Protein AF-A0A914K866-F1 (afdb_monomer)

Solvent-accessible surface area (backbone atoms only — not comparable to full-atom values): 6908 Å² total; per-residue (Å²): 109,71,69,61,50,56,55,67,72,45,69,93,39,32,62,50,53,21,55,52,48,45,41,70,53,34,77,88,46,95,56,59,41,43,62,67,47,48,38,53,44,54,52,50,51,50,50,64,75,70,47,71,96,66,78,83,84,70,96,61,89,79,70,72,94,65,52,72,65,56,52,51,50,51,51,52,52,43,50,56,53,49,57,69,41,23,75,83,69,76,70,43,40,38,49,67,35,38,22,52,50,42,44,55,51,51,51,52,54,52,52,52,56,56,63,75,74,107

Secondary structure (DSSP, 8-state):
-HHHHHHHHS---HHHHHHHHHHHH-TT-SSEEEHHHHHHHHHHHHHHHHS-S----S---------HHHHHHHHHHHHHHHHHH-TT-SSEEEHHHHHHHHHHHHHHHHHHHHHT--

Radius of gyration: 17.26 Å; Cα contacts (8 Å, |Δi|>4): 83; chains: 1; bounding box: 52×39×37 Å

Mean predicted aligned error: 11.62 Å

Foldseek 3Di:
DVVVVVVVVQPLALLSVLQVVCCQLPVPDRWKDALVSQLVSLVVVCCVVVPDPDDDDDPDPPPPPQDPVNSVVSSVVSVVVQCQLPVVVPRIRTSVSSSVVSVVVVVVVVVVVVVVVD

Nearest PDB structures (foldseek):
  1wj5-assembly1_A  TM=3.348E-01  e=2.581E+00  Mus musculus

Structure (mmCIF, N/CA/C/O backbone):
data_AF-A0A914K866-F1
#
_entry.id   AF-A0A914K866-F1
#
loop_
_atom_site.group_PDB
_atom_site.id
_atom_site.type_symbol
_atom_site.label_atom_id
_atom_site.label_alt_id
_atom_site.label_comp_id
_atom_site.label_asym_id
_atom_site.label_entity_id
_atom_site.label_seq_id
_atom_site.pdbx_PDB_ins_code
_atom_site.Cartn_x
_atom_site.Cartn_y
_atom_site.Cartn_z
_atom_site.occupancy
_atom_site.B_iso_or_equiv
_atom_site.auth_seq_id
_atom_site.auth_comp_id
_atom_site.auth_asym_id
_atom_site.auth_atom_id
_atom_site.pdbx_PDB_model_num
ATOM 1 N N . ASP A 1 1 ? 5.935 -21.847 12.625 1.00 51.59 1 ASP A N 1
ATOM 2 C CA . ASP A 1 1 ? 6.460 -20.872 11.660 1.00 51.59 1 ASP A CA 1
ATOM 3 C C . ASP A 1 1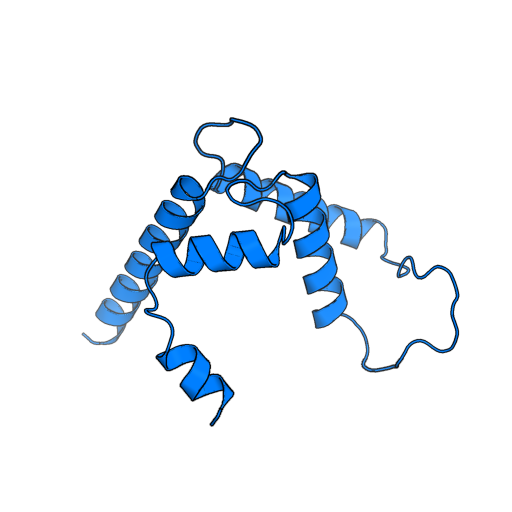 ? 6.394 -19.481 12.295 1.00 51.59 1 ASP A C 1
ATOM 5 O O . ASP A 1 1 ? 5.357 -19.105 12.836 1.00 51.59 1 ASP A O 1
ATOM 9 N N . PHE A 1 2 ? 7.526 -18.777 12.371 1.00 43.59 2 PHE A N 1
ATOM 10 C CA . PHE A 1 2 ? 7.645 -17.478 13.050 1.00 43.59 2 PHE A CA 1
ATOM 11 C C . PHE A 1 2 ? 6.854 -16.386 12.322 1.00 43.59 2 PHE A C 1
ATOM 13 O O . PHE A 1 2 ? 6.210 -15.564 12.970 1.00 43.59 2 PHE A O 1
ATOM 20 N N . MET A 1 3 ? 6.838 -16.427 10.988 1.00 47.59 3 MET A N 1
ATOM 21 C CA . MET A 1 3 ? 6.090 -15.469 10.169 1.00 47.59 3 MET A CA 1
ATOM 22 C C . ME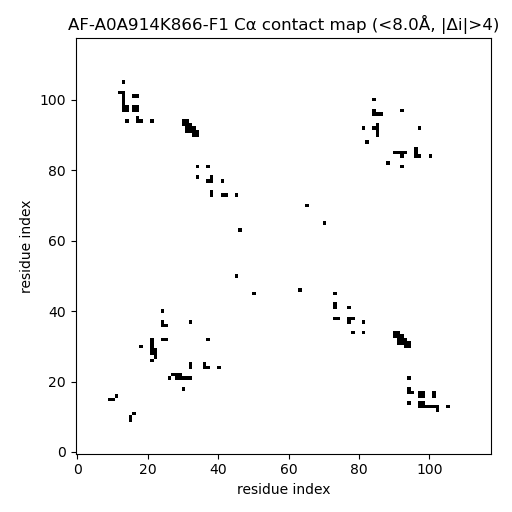T A 1 3 ? 4.584 -15.688 10.315 1.00 47.59 3 MET A C 1
ATOM 24 O O . MET A 1 3 ? 3.826 -14.733 10.455 1.00 47.59 3 MET A O 1
ATOM 28 N N . GLU A 1 4 ? 4.161 -16.948 10.389 1.00 52.19 4 GLU A N 1
ATOM 29 C CA . GLU A 1 4 ? 2.771 -17.332 10.648 1.00 52.19 4 GLU A CA 1
ATOM 30 C C . GLU A 1 4 ? 2.329 -16.929 12.066 1.00 52.19 4 GLU A C 1
ATOM 32 O O . GLU A 1 4 ? 1.218 -16.453 12.273 1.00 52.19 4 GLU A O 1
ATOM 37 N N . SER A 1 5 ? 3.239 -17.012 13.042 1.00 48.22 5 SER A N 1
ATOM 38 C CA . SER A 1 5 ? 3.000 -16.578 14.425 1.00 48.22 5 SER A CA 1
ATOM 39 C C . SER A 1 5 ? 2.921 -15.051 14.552 1.00 48.22 5 SER A C 1
ATOM 41 O O . SER A 1 5 ? 2.074 -14.545 15.282 1.00 48.22 5 SER A O 1
ATOM 43 N N . LEU A 1 6 ? 3.741 -14.300 13.808 1.00 52.06 6 LEU A N 1
ATOM 44 C CA . LEU A 1 6 ? 3.629 -12.840 13.703 1.00 52.06 6 LEU A CA 1
ATOM 45 C C . LEU A 1 6 ? 2.320 -12.416 13.024 1.00 52.06 6 LEU A C 1
ATOM 47 O O . LEU A 1 6 ? 1.668 -11.482 13.491 1.00 52.06 6 LEU A O 1
ATOM 51 N N . ALA A 1 7 ? 1.901 -13.135 11.980 1.00 53.81 7 ALA A N 1
ATOM 52 C CA . ALA A 1 7 ? 0.618 -12.914 11.318 1.00 53.81 7 ALA A CA 1
ATOM 53 C C . ALA A 1 7 ? -0.580 -13.210 12.243 1.00 53.81 7 ALA A C 1
ATOM 55 O O . ALA A 1 7 ? -1.591 -12.518 12.165 1.00 53.81 7 ALA A O 1
ATOM 56 N N . MET A 1 8 ? -0.457 -14.188 13.151 1.00 54.62 8 MET A N 1
ATOM 57 C CA . MET A 1 8 ? -1.479 -14.525 14.156 1.00 54.62 8 MET A CA 1
ATOM 58 C C . MET A 1 8 ? -1.539 -13.538 15.334 1.00 54.62 8 MET A C 1
ATOM 60 O O . MET A 1 8 ? -2.589 -13.395 15.957 1.00 54.62 8 MET A O 1
ATOM 64 N N . ILE A 1 9 ? -0.435 -12.854 15.661 1.00 53.09 9 ILE A N 1
ATOM 65 C CA . ILE A 1 9 ? -0.393 -11.833 16.728 1.00 53.09 9 ILE A CA 1
ATOM 66 C C . ILE A 1 9 ? -1.167 -10.572 16.317 1.00 53.09 9 ILE A C 1
ATOM 68 O O . ILE A 1 9 ? -1.696 -9.849 17.166 1.00 53.09 9 ILE A O 1
ATOM 72 N N . GLN A 1 10 ? -1.259 -10.298 15.017 1.00 57.03 10 GLN A N 1
ATOM 73 C CA . GLN A 1 10 ? -1.976 -9.144 14.507 1.00 57.03 10 GLN A CA 1
ATOM 74 C C . GLN A 1 10 ? -3.443 -9.503 14.246 1.00 57.03 10 GLN A C 1
ATOM 76 O O . GLN A 1 10 ? -3.762 -10.247 13.324 1.00 57.03 10 GLN A O 1
ATOM 81 N N . ASN A 1 11 ? -4.364 -8.913 15.016 1.00 62.75 11 ASN A N 1
ATOM 82 C CA . ASN A 1 11 ? -5.788 -8.957 14.677 1.00 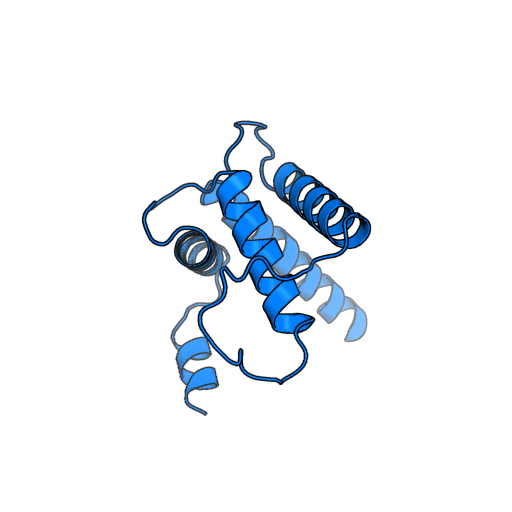62.75 11 ASN A CA 1
ATOM 83 C C . ASN A 1 11 ? -5.972 -8.401 13.259 1.00 62.75 11 ASN A C 1
ATOM 85 O O . ASN A 1 11 ? -5.796 -7.196 13.044 1.00 62.75 11 ASN A O 1
ATOM 89 N N . ASN A 1 12 ? -6.317 -9.283 12.317 1.00 71.00 12 ASN A N 1
ATOM 90 C CA . ASN A 1 12 ? -6.412 -9.025 10.878 1.00 71.00 12 ASN A CA 1
ATOM 91 C C . ASN A 1 12 ? -7.696 -8.237 10.553 1.00 71.00 12 ASN A C 1
ATOM 93 O O . ASN A 1 12 ? -8.612 -8.690 9.870 1.00 71.00 12 ASN A O 1
ATOM 97 N N . THR A 1 13 ? -7.796 -7.070 11.179 1.00 81.31 13 THR A N 1
ATOM 98 C CA . THR A 1 13 ? -8.910 -6.135 11.078 1.00 81.31 13 THR A CA 1
ATOM 99 C C . THR A 1 13 ? -8.563 -5.054 10.061 1.00 81.31 13 THR A C 1
ATOM 101 O O . THR A 1 13 ? -7.388 -4.684 9.953 1.00 81.31 13 THR A O 1
ATOM 104 N N . PRO A 1 14 ? -9.561 -4.465 9.380 1.00 81.50 14 PRO A N 1
ATOM 105 C CA . PRO A 1 14 ? -9.332 -3.362 8.448 1.00 81.50 14 PRO A CA 1
ATOM 106 C C . PRO A 1 14 ? -8.515 -2.215 9.059 1.00 81.50 14 PRO A C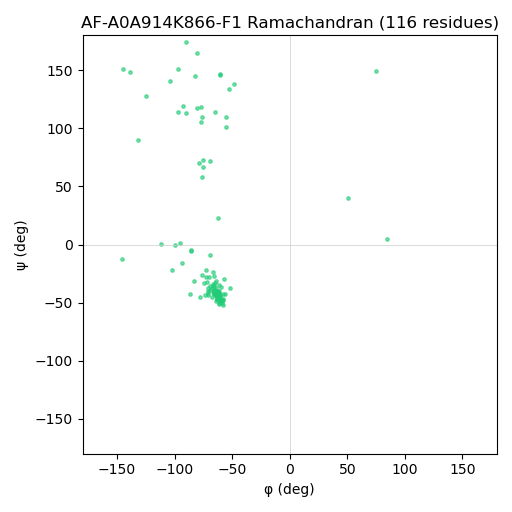 1
ATOM 108 O O . PRO A 1 14 ? -7.620 -1.672 8.417 1.00 81.50 14 PRO A O 1
ATOM 111 N N . LYS A 1 15 ? -8.758 -1.920 10.342 1.00 84.94 15 LYS A N 1
ATOM 112 C CA . LYS A 1 15 ? -8.021 -0.936 11.145 1.00 84.94 15 LYS A CA 1
ATOM 113 C C . LYS A 1 15 ? -6.541 -1.257 11.302 1.00 84.94 15 LYS A C 1
ATOM 115 O O . LYS A 1 15 ? -5.697 -0.404 11.047 1.00 84.94 15 LYS A O 1
ATOM 120 N N . SER A 1 16 ? -6.227 -2.481 11.714 1.00 82.25 16 SER A N 1
ATOM 121 C CA . SER A 1 16 ? -4.840 -2.916 11.875 1.00 82.25 16 SER A CA 1
ATOM 122 C C . SER A 1 16 ? -4.107 -2.883 10.530 1.00 82.25 16 SER A C 1
ATOM 124 O O . SER A 1 16 ? -3.017 -2.329 10.424 1.00 82.25 16 SER A O 1
ATOM 126 N N . ASN A 1 17 ? -4.748 -3.373 9.467 1.00 82.62 17 ASN A N 1
ATOM 127 C CA . ASN A 1 17 ? -4.158 -3.399 8.129 1.00 82.62 17 ASN A CA 1
ATOM 128 C C . ASN A 1 17 ? -3.913 -1.990 7.580 1.00 82.62 17 ASN A C 1
ATOM 130 O O . ASN A 1 17 ? -2.854 -1.738 7.005 1.00 82.62 17 ASN A O 1
ATOM 134 N N . ALA A 1 18 ? -4.829 -1.050 7.823 1.00 84.81 18 ALA A N 1
ATOM 135 C CA . ALA A 1 18 ? -4.637 0.359 7.491 1.00 84.81 18 ALA A CA 1
ATOM 136 C C . ALA A 1 18 ? -3.434 0.966 8.223 1.00 84.81 18 ALA A C 1
ATOM 138 O O . ALA A 1 18 ? -2.580 1.590 7.595 1.00 84.81 18 ALA A O 1
ATOM 139 N N . GLU A 1 19 ? -3.334 0.750 9.536 1.00 84.06 19 GLU A N 1
ATOM 140 C CA . GLU A 1 19 ? -2.243 1.288 10.349 1.00 84.06 19 GLU A CA 1
ATOM 141 C C . GLU A 1 19 ? -0.872 0.772 9.895 1.00 84.06 19 GLU A C 1
ATOM 143 O O . GLU A 1 19 ? 0.060 1.557 9.714 1.00 84.06 19 GLU A O 1
ATOM 148 N N . TRP A 1 20 ? -0.752 -0.532 9.652 1.00 83.00 20 TRP A N 1
ATOM 149 C CA . TRP A 1 20 ? 0.495 -1.123 9.173 1.00 83.00 20 TRP A CA 1
ATOM 150 C C . TRP A 1 20 ? 0.833 -0.717 7.740 1.00 83.00 20 TRP A C 1
ATOM 152 O O . TRP A 1 20 ? 2.001 -0.481 7.447 1.00 83.00 20 TRP A O 1
ATOM 162 N N . THR A 1 21 ? -0.166 -0.563 6.870 1.00 84.94 21 THR A N 1
ATOM 163 C CA . THR A 1 21 ? 0.045 -0.108 5.487 1.00 84.94 21 THR A CA 1
ATOM 164 C C . THR A 1 21 ? 0.597 1.316 5.449 1.00 84.94 21 THR A C 1
ATOM 166 O O . THR A 1 21 ? 1.572 1.566 4.744 1.00 84.94 21 THR A O 1
ATOM 169 N N . ILE A 1 22 ? 0.051 2.236 6.255 1.00 85.31 22 ILE A N 1
ATOM 170 C CA . ILE A 1 22 ? 0.588 3.604 6.367 1.00 85.31 22 ILE A CA 1
ATOM 171 C C . ILE A 1 22 ? 2.031 3.567 6.863 1.00 85.31 22 ILE A C 1
ATOM 173 O O . ILE A 1 22 ? 2.891 4.186 6.248 1.00 85.31 22 ILE A O 1
ATOM 177 N N . ARG A 1 23 ? 2.319 2.797 7.921 1.00 84.00 23 ARG A N 1
ATOM 178 C CA . ARG A 1 23 ? 3.682 2.669 8.465 1.00 84.00 23 ARG A CA 1
ATOM 179 C C . ARG A 1 23 ? 4.670 2.085 7.457 1.00 84.00 23 ARG A C 1
ATOM 181 O O . ARG A 1 23 ? 5.839 2.457 7.471 1.00 84.00 23 ARG A O 1
ATOM 188 N N . LEU A 1 24 ? 4.212 1.164 6.612 1.00 84.62 24 LEU A N 1
ATOM 189 C CA . LEU A 1 24 ? 5.036 0.530 5.589 1.00 84.62 24 LEU A CA 1
ATOM 190 C C . LEU A 1 24 ? 5.378 1.504 4.454 1.00 84.62 24 LEU A C 1
ATOM 192 O O . LEU A 1 24 ? 6.514 1.521 3.991 1.00 84.62 24 LEU A O 1
ATOM 196 N N . ILE A 1 25 ? 4.408 2.310 4.020 1.00 84.69 25 ILE A N 1
ATOM 197 C CA . ILE A 1 25 ? 4.587 3.274 2.927 1.00 84.69 25 ILE A CA 1
ATOM 198 C C . ILE A 1 25 ? 5.339 4.515 3.411 1.00 84.69 25 ILE A C 1
ATOM 200 O O . ILE A 1 25 ? 6.263 4.990 2.757 1.00 84.69 25 ILE A O 1
ATOM 204 N N . ASN A 1 26 ? 4.947 5.037 4.570 1.00 83.19 26 ASN A N 1
ATOM 205 C CA . ASN A 1 26 ? 5.521 6.225 5.169 1.00 83.19 26 ASN A CA 1
ATOM 206 C C . ASN A 1 26 ? 5.844 5.976 6.652 1.00 83.19 26 ASN A C 1
ATOM 208 O O . ASN A 1 26 ? 5.028 6.261 7.528 1.00 83.19 26 ASN A O 1
ATOM 212 N N . PRO A 1 27 ? 7.060 5.506 6.973 1.00 75.62 27 PRO A N 1
ATOM 213 C CA . PRO A 1 27 ? 7.451 5.226 8.354 1.00 75.62 27 PRO A CA 1
ATOM 214 C C . PRO A 1 27 ? 7.614 6.490 9.216 1.00 75.62 27 PRO A C 1
ATOM 216 O O . PRO A 1 27 ? 7.810 6.379 10.425 1.00 75.62 27 PRO A O 1
ATOM 219 N N . ARG A 1 28 ? 7.578 7.690 8.614 1.00 76.25 28 ARG A N 1
ATOM 220 C CA . ARG A 1 28 ? 7.785 8.977 9.299 1.00 76.25 28 ARG A CA 1
ATOM 221 C C . ARG A 1 28 ? 6.485 9.741 9.575 1.00 76.25 28 ARG A C 1
ATOM 223 O O . ARG A 1 28 ? 6.477 10.586 10.466 1.00 76.25 28 ARG A O 1
ATOM 230 N N . SER A 1 29 ? 5.411 9.465 8.836 1.00 66.56 29 SER A N 1
ATOM 231 C CA . SER A 1 29 ? 4.087 10.082 9.004 1.00 66.56 29 SER A CA 1
ATOM 232 C C . SER A 1 29 ? 3.130 9.110 9.688 1.00 66.56 29 SER A C 1
ATOM 234 O O . SER A 1 29 ? 3.150 7.912 9.425 1.00 66.56 29 SER A O 1
ATOM 236 N N . LEU A 1 30 ? 2.290 9.616 10.591 1.00 68.31 30 LEU A N 1
ATOM 237 C CA . LEU A 1 30 ? 1.461 8.773 11.460 1.00 68.31 30 LEU A CA 1
ATOM 238 C C . LEU A 1 30 ? 0.054 8.491 10.909 1.00 68.31 30 LEU A C 1
ATOM 240 O O . LEU A 1 30 ? -0.624 7.595 11.424 1.00 68.31 30 LEU A O 1
ATOM 244 N N . ASP A 1 31 ? -0.418 9.239 9.909 1.00 81.62 31 ASP A N 1
ATOM 245 C CA . ASP A 1 31 ? -1.844 9.219 9.559 1.00 81.62 31 ASP A CA 1
ATOM 246 C C . ASP A 1 31 ? -2.197 9.389 8.079 1.00 81.62 31 ASP A C 1
ATOM 248 O O . ASP A 1 31 ? -3.344 9.109 7.718 1.00 81.62 31 ASP A O 1
ATOM 252 N N . ARG A 1 32 ? -1.250 9.799 7.230 1.00 86.12 32 ARG A N 1
ATOM 253 C CA . ARG A 1 32 ? -1.512 10.073 5.814 1.00 86.12 32 ARG A CA 1
ATOM 254 C C . ARG A 1 32 ? -0.360 9.700 4.897 1.00 86.12 32 ARG A C 1
ATOM 256 O O . ARG A 1 32 ? 0.805 9.795 5.288 1.00 86.12 32 ARG A O 1
ATOM 263 N N . VAL A 1 33 ? -0.729 9.355 3.669 1.00 89.25 33 VAL A N 1
ATOM 264 C CA . VAL A 1 33 ? 0.168 8.989 2.573 1.00 89.25 33 VAL A CA 1
ATOM 265 C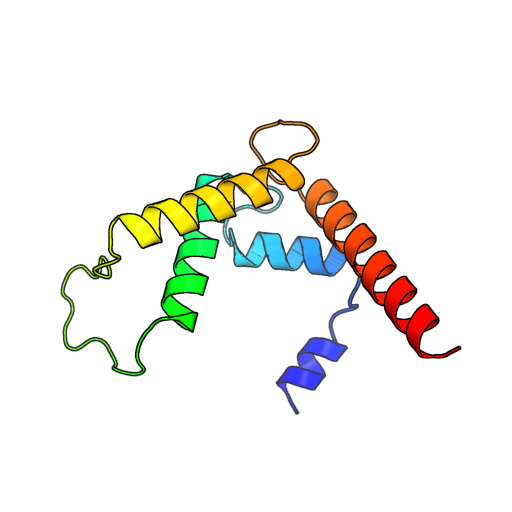 C . VAL A 1 33 ? -0.122 9.877 1.364 1.00 89.25 33 VAL A C 1
ATOM 267 O O . VAL A 1 33 ? -1.270 9.981 0.928 1.00 89.25 33 VAL A O 1
ATOM 270 N N . THR A 1 34 ? 0.907 10.520 0.815 1.00 91.19 34 THR A N 1
ATOM 271 C CA . THR A 1 34 ? 0.791 11.295 -0.433 1.00 91.19 34 THR A CA 1
ATOM 272 C C . THR A 1 34 ? 0.852 10.386 -1.662 1.00 91.19 34 THR A C 1
ATOM 274 O O . THR A 1 34 ? 1.301 9.240 -1.588 1.00 91.19 34 THR A O 1
ATOM 277 N N . PHE A 1 35 ? 0.447 10.894 -2.830 1.00 89.94 35 PHE A N 1
ATOM 278 C CA . PHE A 1 35 ? 0.612 10.139 -4.076 1.00 89.94 35 PHE A CA 1
ATOM 279 C C . PHE A 1 35 ? 2.080 9.806 -4.375 1.00 89.94 35 PHE A C 1
ATOM 281 O O . PHE A 1 35 ? 2.358 8.723 -4.880 1.00 89.94 35 PHE A O 1
ATOM 288 N N . GLU A 1 36 ? 3.011 10.709 -4.065 1.00 90.25 36 GLU A N 1
ATOM 289 C CA . GLU A 1 36 ? 4.447 10.499 -4.283 1.00 90.25 36 GLU A CA 1
ATOM 290 C C . GLU A 1 36 ? 4.971 9.341 -3.425 1.00 90.25 36 GLU A C 1
ATOM 292 O O . GLU A 1 36 ? 5.557 8.398 -3.952 1.00 90.25 36 GLU A O 1
ATOM 297 N N . GLU A 1 37 ? 4.635 9.342 -2.134 1.00 89.75 37 GLU A N 1
ATOM 298 C CA . GLU A 1 37 ? 5.000 8.275 -1.195 1.00 89.75 37 GLU A CA 1
ATOM 299 C C . GLU A 1 37 ? 4.392 6.930 -1.610 1.00 89.75 37 GLU A C 1
ATOM 301 O O . GLU A 1 37 ? 5.067 5.899 -1.630 1.00 89.75 37 GLU A O 1
ATOM 306 N N . PHE A 1 38 ? 3.116 6.938 -2.007 1.00 89.88 38 PHE A N 1
ATOM 307 C CA . PHE A 1 38 ? 2.439 5.746 -2.505 1.00 89.88 38 PHE A CA 1
ATOM 308 C C . PHE A 1 38 ? 3.069 5.221 -3.802 1.00 89.88 38 PHE A C 1
ATOM 310 O O . PHE A 1 38 ? 3.280 4.019 -3.962 1.00 89.88 38 PHE A O 1
ATOM 317 N N . HIS A 1 39 ? 3.375 6.112 -4.742 1.00 90.50 39 HIS A N 1
ATOM 318 C CA . HIS A 1 39 ? 3.987 5.764 -6.017 1.00 90.50 39 HIS A CA 1
ATOM 319 C C . HIS A 1 39 ? 5.369 5.133 -5.828 1.00 90.50 39 HIS A C 1
ATOM 321 O O . HIS A 1 39 ? 5.655 4.103 -6.443 1.00 90.50 39 HIS A O 1
ATOM 327 N N . ASP A 1 40 ? 6.200 5.709 -4.963 1.00 88.06 40 ASP A N 1
ATOM 328 C CA . ASP A 1 40 ? 7.543 5.203 -4.684 1.00 88.06 40 ASP A CA 1
ATOM 329 C C . ASP A 1 40 ? 7.507 3.836 -4.003 1.00 88.06 40 ASP A C 1
ATOM 331 O O . ASP A 1 40 ? 8.300 2.945 -4.331 1.00 88.06 40 ASP A O 1
ATOM 335 N N . PHE A 1 41 ? 6.521 3.618 -3.134 1.00 87.75 41 PHE A N 1
ATOM 336 C CA . PHE A 1 41 ? 6.251 2.303 -2.572 1.00 87.75 41 PHE A CA 1
ATOM 337 C C . PHE A 1 41 ? 5.869 1.274 -3.650 1.00 87.75 41 PHE A C 1
ATOM 339 O O . PHE A 1 41 ? 6.485 0.209 -3.735 1.00 87.75 41 PHE A O 1
ATOM 346 N N . VAL A 1 42 ? 4.913 1.588 -4.533 1.00 86.25 42 VAL A N 1
ATOM 347 C CA . VAL A 1 42 ? 4.499 0.684 -5.628 1.00 86.25 42 VAL A CA 1
ATOM 348 C C . VAL A 1 42 ? 5.663 0.396 -6.582 1.00 86.25 42 VAL A C 1
ATOM 350 O O . VAL A 1 42 ? 5.846 -0.745 -7.013 1.00 86.25 42 VAL A O 1
ATOM 353 N N . LYS A 1 43 ? 6.482 1.409 -6.887 1.00 84.44 43 LYS A N 1
ATOM 354 C CA . LYS A 1 43 ? 7.700 1.258 -7.691 1.00 84.44 43 LYS A CA 1
ATOM 355 C C . LYS A 1 43 ? 8.679 0.288 -7.024 1.00 84.44 43 LYS A C 1
ATOM 357 O O . LYS A 1 43 ? 9.216 -0.583 -7.704 1.00 84.44 43 LYS A O 1
ATOM 362 N N . SER A 1 44 ? 8.868 0.401 -5.711 1.00 81.75 44 SER A N 1
ATOM 363 C CA . SER A 1 44 ? 9.754 -0.475 -4.934 1.00 81.75 44 SER A CA 1
ATOM 364 C C . SER A 1 44 ? 9.274 -1.929 -4.927 1.00 81.75 44 SER A C 1
ATOM 366 O O . SER A 1 44 ? 10.082 -2.829 -5.137 1.00 81.75 44 SER A O 1
ATOM 368 N N . ILE A 1 45 ? 7.964 -2.173 -4.786 1.00 81.25 45 ILE A N 1
ATOM 369 C CA . ILE A 1 45 ? 7.386 -3.523 -4.927 1.00 81.25 45 ILE A CA 1
ATOM 370 C C . ILE A 1 45 ? 7.664 -4.083 -6.320 1.00 81.25 45 ILE A C 1
ATOM 372 O O . ILE A 1 45 ? 8.077 -5.231 -6.453 1.00 81.25 45 ILE A O 1
ATOM 376 N N . PHE A 1 46 ? 7.441 -3.288 -7.365 1.00 77.69 46 PHE A N 1
ATOM 377 C CA . PHE A 1 46 ? 7.637 -3.755 -8.733 1.00 77.69 46 PHE A CA 1
ATOM 378 C C . PHE A 1 46 ? 9.096 -4.140 -9.000 1.00 77.69 46 PHE A C 1
ATOM 380 O O . PHE A 1 46 ? 9.359 -5.163 -9.622 1.00 77.69 46 PHE A O 1
ATOM 387 N N . LEU A 1 47 ? 10.043 -3.351 -8.493 1.00 74.31 47 LEU A N 1
ATOM 388 C CA . LEU A 1 47 ? 11.474 -3.646 -8.581 1.00 74.31 47 LEU A CA 1
ATOM 389 C C . LEU A 1 47 ? 11.875 -4.877 -7.763 1.00 74.31 47 LEU A C 1
ATOM 391 O O . LEU A 1 47 ? 12.759 -5.613 -8.184 1.00 74.31 47 LEU A O 1
ATOM 395 N N . LEU A 1 48 ? 11.218 -5.116 -6.627 1.00 71.94 48 LEU A N 1
ATOM 396 C CA . LEU A 1 48 ? 11.454 -6.293 -5.793 1.00 71.94 48 LEU A CA 1
ATOM 397 C C . LEU A 1 48 ? 10.921 -7.580 -6.442 1.00 71.94 48 LEU A C 1
ATOM 399 O O . LEU A 1 48 ? 11.566 -8.618 -6.364 1.00 71.94 48 LEU A O 1
ATOM 403 N N . VAL A 1 49 ? 9.746 -7.519 -7.074 1.00 68.56 49 VAL A N 1
ATOM 404 C CA . VAL A 1 49 ? 9.085 -8.679 -7.702 1.00 68.56 49 VAL A CA 1
ATOM 405 C C . VAL A 1 49 ? 9.625 -8.955 -9.110 1.00 68.56 49 VAL A C 1
ATOM 407 O O . VAL A 1 49 ? 9.646 -10.102 -9.545 1.00 68.56 49 VAL A O 1
ATOM 410 N N . GLY A 1 50 ? 10.045 -7.912 -9.830 1.00 58.50 50 GLY A N 1
ATOM 411 C CA . GLY A 1 50 ? 10.577 -7.993 -11.193 1.00 58.50 50 GLY A CA 1
ATOM 412 C C . GLY A 1 50 ? 12.104 -7.956 -11.295 1.00 58.50 50 GLY A C 1
ATOM 413 O O . GLY A 1 50 ? 12.623 -7.975 -12.408 1.00 58.50 50 GLY A O 1
ATOM 414 N N . GLY A 1 51 ? 12.823 -7.854 -10.174 1.00 52.66 51 GLY A N 1
ATOM 415 C CA . GLY A 1 51 ? 14.283 -7.844 -10.147 1.00 52.66 51 GLY A CA 1
ATOM 416 C C . GLY A 1 51 ? 14.845 -9.257 -10.252 1.00 52.66 51 GLY A C 1
ATOM 417 O O . GLY A 1 51 ? 14.612 -10.082 -9.372 1.00 52.66 51 GLY A O 1
ATOM 418 N N . ASP A 1 52 ? 15.603 -9.530 -11.314 1.00 52.16 52 ASP A N 1
ATOM 419 C CA . ASP A 1 52 ? 16.463 -10.711 -11.390 1.00 52.16 52 ASP A CA 1
ATOM 420 C C . ASP A 1 52 ? 17.294 -10.839 -10.101 1.00 52.16 52 ASP A C 1
ATOM 422 O O . ASP A 1 52 ? 17.829 -9.851 -9.600 1.00 52.16 52 ASP A O 1
ATOM 426 N N . ASN A 1 53 ? 17.425 -12.066 -9.587 1.00 48.09 53 ASN A N 1
ATOM 427 C CA . ASN A 1 53 ? 18.106 -12.448 -8.338 1.00 48.09 53 ASN A CA 1
ATOM 428 C C . ASN A 1 53 ? 19.624 -12.139 -8.279 1.00 48.09 53 ASN A C 1
ATOM 430 O O . ASN A 1 53 ? 20.358 -12.786 -7.533 1.00 48.09 53 ASN A O 1
ATOM 434 N N . ASN A 1 54 ? 20.132 -11.191 -9.063 1.00 47.56 54 ASN A N 1
ATOM 435 C CA . ASN A 1 54 ? 21.536 -10.817 -9.055 1.00 47.56 54 ASN A CA 1
ATOM 436 C C . ASN A 1 54 ? 21.754 -9.644 -8.087 1.00 47.56 54 ASN A C 1
ATOM 438 O O . ASN A 1 54 ? 21.178 -8.572 -8.289 1.00 47.56 54 ASN A O 1
ATOM 442 N N . PRO A 1 55 ? 22.574 -9.815 -7.033 1.00 43.09 55 PRO A N 1
ATOM 443 C CA . PRO A 1 55 ? 22.904 -8.719 -6.135 1.00 43.09 55 PRO A CA 1
ATOM 444 C C . PRO A 1 55 ? 23.610 -7.596 -6.915 1.00 43.09 55 PRO A C 1
ATOM 446 O O . PRO A 1 55 ? 24.344 -7.879 -7.867 1.00 43.09 55 PRO A O 1
ATOM 449 N N . PRO A 1 56 ? 23.410 -6.323 -6.531 1.00 48.03 56 PRO A N 1
ATOM 450 C CA . PRO A 1 56 ? 24.051 -5.205 -7.201 1.00 48.03 56 PRO A CA 1
ATOM 451 C C . PRO A 1 56 ? 25.564 -5.295 -6.987 1.00 48.03 56 PRO A C 1
ATOM 453 O O . PRO A 1 56 ? 26.059 -5.192 -5.864 1.00 48.03 56 PRO A O 1
ATOM 456 N N . VAL A 1 57 ? 26.294 -5.520 -8.077 1.00 50.22 57 VAL A N 1
ATOM 457 C CA . VAL A 1 57 ? 27.746 -5.365 -8.118 1.00 50.22 57 VAL A CA 1
ATOM 458 C C . VAL A 1 57 ? 28.020 -3.858 -8.172 1.00 50.22 57 VAL A C 1
ATOM 460 O O . VAL A 1 57 ? 27.727 -3.212 -9.174 1.00 50.22 57 VAL A O 1
ATOM 463 N N . ASP A 1 58 ? 28.549 -3.332 -7.067 1.00 40.59 58 ASP A N 1
ATOM 464 C CA . ASP A 1 58 ? 29.083 -1.977 -6.852 1.00 40.59 58 ASP A CA 1
ATOM 465 C C . ASP A 1 58 ? 28.102 -0.783 -6.708 1.00 40.59 58 ASP A C 1
ATOM 467 O O . ASP A 1 58 ? 27.006 -0.769 -7.275 1.00 40.59 58 ASP A O 1
ATOM 471 N N . PRO A 1 59 ? 28.485 0.256 -5.922 1.00 49.88 59 PRO A N 1
ATOM 472 C CA . PRO A 1 59 ? 27.654 1.419 -5.607 1.00 49.88 59 PRO A CA 1
ATOM 473 C C . PRO A 1 59 ? 27.647 2.419 -6.771 1.00 49.88 59 PRO A C 1
ATOM 475 O O . PRO A 1 59 ? 28.214 3.508 -6.705 1.00 49.88 59 PRO A O 1
ATOM 478 N N . ILE A 1 60 ? 27.004 2.042 -7.866 1.00 48.00 60 ILE A N 1
ATOM 479 C CA . ILE A 1 60 ? 26.583 2.969 -8.920 1.00 48.00 60 ILE A CA 1
ATOM 480 C C . ILE A 1 60 ? 25.252 3.586 -8.451 1.00 48.00 60 ILE A C 1
ATOM 482 O O . ILE A 1 60 ? 24.494 2.881 -7.784 1.00 48.00 60 ILE A O 1
ATOM 486 N N . PRO A 1 61 ? 24.923 4.866 -8.731 1.00 44.69 61 PRO A N 1
ATOM 487 C CA . PRO A 1 61 ? 23.604 5.413 -8.415 1.00 44.69 61 PRO A CA 1
ATOM 488 C C . PRO A 1 61 ? 22.530 4.533 -9.068 1.00 44.69 61 PRO A C 1
ATOM 490 O O . PRO A 1 61 ? 22.327 4.578 -10.279 1.00 44.69 61 PRO A O 1
ATOM 493 N N . LEU A 1 62 ? 21.910 3.664 -8.266 1.00 47.81 62 LEU A N 1
ATOM 494 C CA . LEU A 1 62 ? 20.915 2.686 -8.686 1.00 47.81 62 LEU A CA 1
ATOM 495 C C . LEU A 1 62 ? 19.601 3.422 -8.944 1.00 47.81 62 LEU A C 1
ATOM 497 O O . LEU A 1 62 ? 18.644 3.304 -8.184 1.00 47.81 62 LEU A O 1
ATOM 501 N N . GLU A 1 63 ? 19.533 4.179 -10.034 1.00 53.50 63 GLU A N 1
ATOM 502 C CA . GLU A 1 63 ? 18.278 4.194 -10.762 1.00 53.50 63 GLU A CA 1
ATOM 503 C C . GLU A 1 63 ? 18.236 2.878 -11.539 1.00 53.50 63 GLU A C 1
ATOM 505 O O . GLU A 1 63 ? 18.997 2.717 -12.498 1.00 53.50 63 GLU A O 1
ATOM 510 N N . PRO A 1 64 ? 17.423 1.888 -11.117 1.00 54.41 64 PRO A N 1
ATOM 511 C CA . PRO A 1 64 ? 17.227 0.703 -11.933 1.00 54.41 64 PRO A CA 1
ATOM 512 C C . PRO A 1 64 ? 16.813 1.189 -13.316 1.00 54.41 64 PRO A C 1
ATOM 514 O O . PRO A 1 64 ? 15.981 2.097 -13.414 1.00 54.41 64 PRO A O 1
ATOM 517 N N . ILE A 1 65 ? 17.417 0.625 -14.366 1.00 60.41 65 ILE A N 1
ATOM 518 C CA . ILE A 1 65 ? 17.110 0.957 -15.761 1.00 60.41 65 ILE A CA 1
ATOM 519 C C . ILE A 1 65 ? 15.702 0.425 -16.051 1.00 60.41 65 ILE A C 1
ATOM 521 O O . ILE A 1 65 ? 15.497 -0.596 -16.696 1.00 60.41 65 ILE A O 1
ATOM 525 N N . MET A 1 66 ? 14.708 1.095 -15.483 1.00 67.62 66 MET A N 1
ATOM 526 C CA . MET A 1 66 ? 13.306 0.845 -15.694 1.00 67.62 66 MET A CA 1
ATOM 527 C C . MET A 1 66 ? 12.984 1.448 -17.047 1.00 67.62 66 MET A C 1
ATOM 529 O O . MET A 1 66 ? 13.154 2.653 -17.263 1.00 67.62 66 MET A O 1
ATOM 533 N N . ASP A 1 67 ? 12.544 0.613 -17.984 1.00 77.94 67 ASP A N 1
ATOM 534 C CA . ASP A 1 67 ? 12.157 1.126 -19.282 1.00 77.94 67 ASP A CA 1
ATOM 535 C C . ASP A 1 67 ? 11.005 2.132 -19.115 1.00 77.94 67 ASP A C 1
ATOM 537 O O . ASP A 1 67 ? 10.132 2.015 -18.245 1.00 77.94 67 ASP A O 1
ATOM 541 N N . LYS A 1 68 ? 11.004 3.159 -19.967 1.00 77.50 68 LYS A N 1
ATOM 542 C CA . LYS A 1 68 ? 10.043 4.264 -19.871 1.00 77.50 68 LYS A CA 1
ATOM 543 C C . LYS A 1 68 ? 8.590 3.782 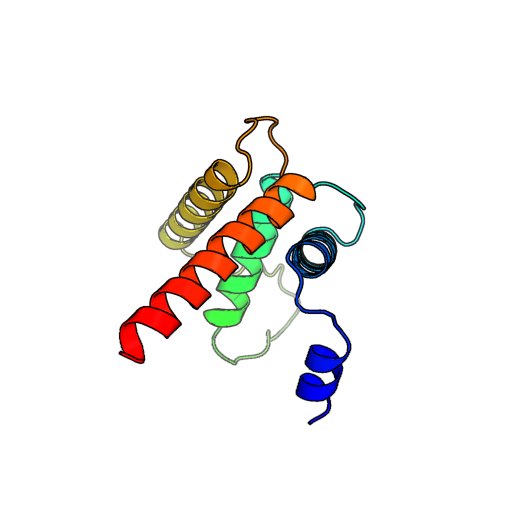-19.919 1.00 77.50 68 LYS A C 1
ATOM 545 O O . LYS A 1 68 ? 7.731 4.434 -19.331 1.00 77.50 68 LYS A O 1
ATOM 550 N N . ARG A 1 69 ? 8.285 2.671 -20.605 1.00 76.75 69 ARG A N 1
ATOM 551 C CA . ARG A 1 69 ? 6.911 2.154 -20.700 1.00 76.75 69 ARG A CA 1
ATOM 552 C C . ARG A 1 69 ? 6.486 1.524 -19.380 1.00 76.75 69 ARG A C 1
ATOM 554 O O . ARG A 1 69 ? 5.393 1.831 -18.912 1.00 76.75 69 ARG A O 1
ATOM 561 N N . THR A 1 70 ? 7.351 0.736 -18.751 1.00 79.44 70 THR A N 1
ATOM 562 C CA . THR A 1 70 ? 7.103 0.160 -17.423 1.00 79.44 70 THR A CA 1
ATOM 563 C C . THR A 1 70 ? 6.917 1.242 -16.366 1.00 79.44 70 THR A C 1
ATOM 565 O O . THR A 1 70 ? 5.927 1.203 -15.636 1.00 79.44 70 THR A O 1
ATOM 568 N N . ALA A 1 71 ? 7.764 2.276 -16.353 1.00 79.12 71 ALA A N 1
ATOM 569 C CA . ALA A 1 71 ? 7.598 3.415 -15.446 1.00 79.12 71 ALA A CA 1
ATOM 570 C C . ALA A 1 71 ? 6.235 4.115 -15.628 1.00 79.12 71 ALA A C 1
ATOM 572 O O . ALA A 1 71 ? 5.551 4.4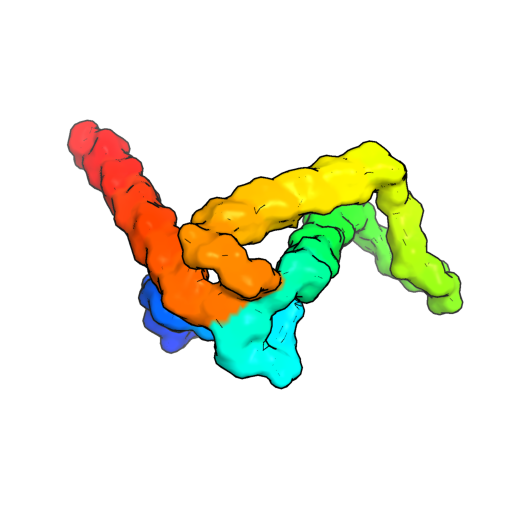33 -14.654 1.00 79.12 71 ALA A O 1
ATOM 573 N N . ILE A 1 72 ? 5.794 4.307 -16.878 1.00 81.88 72 ILE A N 1
ATOM 574 C CA . ILE A 1 72 ? 4.472 4.875 -17.187 1.00 81.88 72 ILE A CA 1
ATOM 575 C C . ILE A 1 72 ? 3.344 3.954 -16.704 1.00 81.88 72 ILE A C 1
ATOM 577 O O . ILE A 1 72 ? 2.361 4.441 -16.144 1.00 81.88 72 ILE A O 1
ATOM 581 N N . CYS A 1 73 ? 3.458 2.640 -16.911 1.00 83.12 73 CYS A N 1
ATOM 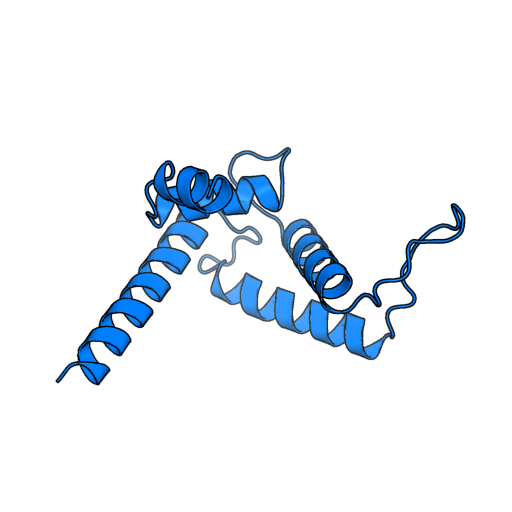582 C CA . CYS A 1 73 ? 2.461 1.667 -16.465 1.00 83.12 73 CYS A CA 1
ATOM 583 C C . CYS A 1 73 ? 2.339 1.635 -14.938 1.00 83.12 73 CYS A C 1
ATOM 585 O O . CYS A 1 73 ? 1.220 1.687 -14.427 1.00 83.12 73 CYS A O 1
ATOM 587 N N . ILE A 1 74 ? 3.466 1.629 -14.220 1.00 84.44 74 ILE A N 1
ATOM 588 C CA . ILE A 1 74 ? 3.508 1.699 -12.754 1.00 84.44 74 ILE A CA 1
ATOM 589 C C . ILE A 1 74 ? 2.836 2.979 -12.276 1.00 84.44 74 ILE A C 1
ATOM 591 O O . ILE A 1 74 ? 1.916 2.914 -11.465 1.00 84.44 74 ILE A O 1
ATOM 595 N N . LYS A 1 75 ? 3.209 4.135 -12.838 1.00 87.25 75 LYS A N 1
ATOM 596 C CA . LYS A 1 75 ? 2.618 5.418 -12.453 1.00 87.25 75 LYS A CA 1
ATOM 597 C C . LYS A 1 75 ? 1.112 5.463 -12.703 1.00 87.25 75 LYS A C 1
ATOM 599 O O . LYS A 1 75 ? 0.365 5.894 -11.830 1.00 87.25 75 LYS A O 1
ATOM 604 N N . LYS A 1 76 ? 0.645 4.983 -13.862 1.00 86.62 76 LYS A N 1
ATOM 605 C CA . LYS A 1 76 ? -0.792 4.895 -14.178 1.00 86.62 76 LYS A CA 1
ATOM 606 C C . LYS A 1 76 ? -1.528 3.971 -13.215 1.00 86.62 76 LYS A C 1
ATOM 608 O O . LYS A 1 76 ? -2.626 4.302 -12.777 1.00 86.62 76 LYS A O 1
ATOM 613 N N . ARG A 1 77 ? -0.936 2.819 -12.890 1.00 87.00 77 ARG A N 1
ATOM 614 C CA . ARG A 1 77 ? -1.539 1.847 -11.977 1.00 87.00 77 ARG A CA 1
ATOM 615 C C . ARG A 1 77 ? -1.601 2.391 -10.555 1.00 87.00 77 ARG A C 1
ATOM 617 O O . ARG A 1 77 ? -2.662 2.312 -9.945 1.00 87.00 77 ARG A O 1
ATOM 624 N N . ALA A 1 78 ? -0.514 2.990 -10.075 1.00 88.12 78 ALA A N 1
ATOM 625 C CA . ALA A 1 78 ? -0.460 3.662 -8.784 1.00 88.12 78 ALA A CA 1
ATOM 626 C C . ALA A 1 78 ? -1.511 4.773 -8.709 1.00 88.12 78 ALA A C 1
ATOM 628 O O . ALA A 1 78 ? -2.277 4.812 -7.759 1.00 88.12 78 ALA A O 1
ATOM 629 N N . TYR A 1 79 ? -1.620 5.611 -9.744 1.00 89.81 79 TYR A N 1
ATOM 630 C CA . TYR A 1 79 ? -2.605 6.694 -9.801 1.00 89.81 79 TYR A CA 1
ATOM 631 C C . TYR A 1 79 ? -4.049 6.182 -9.765 1.00 89.81 79 TYR A C 1
ATOM 633 O O . TYR A 1 79 ? -4.868 6.672 -8.996 1.00 89.81 79 TYR A O 1
ATOM 641 N N . PHE A 1 80 ? -4.359 5.151 -10.553 1.00 88.12 80 PHE A N 1
ATOM 642 C CA . PHE A 1 80 ? -5.692 4.548 -10.570 1.00 88.12 80 PHE A CA 1
ATOM 643 C C . PHE A 1 80 ? -6.086 3.944 -9.216 1.00 88.12 80 PHE A C 1
ATOM 645 O O . PHE A 1 80 ? -7.234 4.054 -8.794 1.00 88.12 80 PHE A O 1
ATOM 652 N N . ILE A 1 81 ? -5.143 3.287 -8.541 1.00 86.56 81 ILE A N 1
ATOM 653 C CA . ILE A 1 81 ? -5.370 2.714 -7.213 1.00 86.56 81 ILE A CA 1
ATOM 654 C C . ILE A 1 81 ? -5.497 3.831 -6.168 1.00 86.56 81 ILE A C 1
ATOM 656 O O . ILE A 1 81 ? -6.409 3.791 -5.348 1.00 86.56 81 ILE A O 1
ATOM 660 N N . PHE A 1 82 ? -4.638 4.849 -6.235 1.00 88.38 82 PHE A N 1
ATOM 661 C CA . PHE A 1 82 ? -4.658 5.989 -5.323 1.00 88.38 82 PHE A CA 1
ATOM 662 C C . PHE A 1 82 ? -5.998 6.726 -5.377 1.00 88.38 82 PHE A C 1
ATOM 664 O O . PHE A 1 82 ? -6.631 6.907 -4.345 1.00 88.38 82 PHE A O 1
ATOM 671 N N . ASN A 1 83 ? -6.493 7.040 -6.576 1.00 87.88 83 ASN A N 1
ATOM 672 C CA . ASN A 1 83 ? -7.781 7.716 -6.756 1.00 87.88 83 ASN A CA 1
ATOM 673 C C . ASN A 1 83 ? -8.990 6.884 -6.308 1.00 87.88 83 ASN A C 1
ATOM 675 O O . ASN A 1 83 ? -10.029 7.444 -5.981 1.00 87.88 83 ASN A O 1
ATOM 679 N N . GLN A 1 84 ? -8.896 5.552 -6.333 1.00 86.00 84 GLN A N 1
ATOM 680 C CA . GLN A 1 84 ? -9.963 4.711 -5.783 1.00 86.00 84 GLN A CA 1
ATOM 681 C C . GLN A 1 84 ? -9.995 4.739 -4.255 1.00 86.00 84 GLN A C 1
ATOM 683 O O . GLN A 1 84 ? -11.051 4.511 -3.671 1.00 86.00 84 GLN A O 1
ATOM 688 N N . MET A 1 85 ? -8.849 4.983 -3.618 1.00 85.00 85 MET A N 1
ATOM 689 C CA . MET A 1 85 ? -8.740 5.071 -2.165 1.00 85.00 85 MET A CA 1
ATOM 690 C C . MET A 1 85 ? -9.049 6.483 -1.660 1.00 85.00 85 MET A C 1
ATOM 692 O O . MET A 1 85 ? -9.809 6.614 -0.708 1.00 85.00 85 MET A O 1
ATOM 696 N N . ASP A 1 86 ? -8.546 7.527 -2.321 1.00 86.69 86 ASP A N 1
ATOM 697 C CA . ASP A 1 86 ? -8.823 8.936 -2.004 1.00 86.69 86 ASP A CA 1
ATOM 698 C C . ASP A 1 86 ? -10.231 9.350 -2.469 1.00 86.69 86 ASP A C 1
ATOM 700 O O . ASP A 1 86 ? -10.423 10.134 -3.399 1.00 86.69 86 ASP A O 1
ATOM 704 N N . THR A 1 87 ? -11.252 8.770 -1.834 1.00 80.00 87 THR A N 1
ATOM 705 C CA . THR A 1 87 ? -12.660 8.999 -2.198 1.00 80.00 87 THR A CA 1
ATOM 706 C C . THR A 1 87 ? -13.134 10.424 -1.925 1.00 80.00 87 THR A C 1
ATOM 708 O O . THR A 1 87 ? -14.079 10.886 -2.565 1.00 80.00 87 THR A O 1
ATOM 711 N N . GLU A 1 88 ? -12.472 11.129 -1.007 1.00 81.88 88 GLU A N 1
ATOM 712 C CA . GLU A 1 88 ? -12.734 12.537 -0.700 1.00 81.88 88 GLU A CA 1
ATOM 713 C C . GLU A 1 88 ? -11.963 13.489 -1.633 1.00 81.88 88 GLU A C 1
ATOM 715 O O . GLU A 1 88 ? -12.191 14.699 -1.595 1.00 81.88 88 GLU A O 1
ATOM 720 N N . ASN A 1 89 ? -11.099 12.950 -2.508 1.00 81.56 89 ASN A N 1
ATOM 721 C CA . ASN A 1 89 ? -10.240 13.685 -3.438 1.00 81.56 89 ASN A CA 1
ATOM 722 C C . ASN A 1 89 ? -9.441 14.794 -2.732 1.00 81.56 89 ASN A C 1
ATOM 724 O O . ASN A 1 89 ? -9.314 15.921 -3.222 1.00 81.56 89 ASN A O 1
ATOM 728 N N . CYS A 1 90 ? -8.956 14.481 -1.532 1.00 84.12 90 CYS A N 1
ATOM 729 C CA . CYS A 1 90 ? -8.227 15.409 -0.679 1.00 84.12 90 CYS A CA 1
ATOM 730 C C . CYS A 1 90 ? -6.727 15.455 -1.015 1.00 84.12 90 CYS A C 1
ATOM 732 O O . CYS A 1 90 ? -6.000 16.289 -0.473 1.00 84.12 90 CYS A O 1
ATOM 734 N N . GLY A 1 91 ? -6.268 14.592 -1.929 1.00 85.88 91 GLY A N 1
ATOM 735 C CA . GLY A 1 91 ? -4.878 14.465 -2.361 1.00 85.88 91 GLY A CA 1
ATOM 736 C C . GLY A 1 91 ? -4.029 13.576 -1.451 1.00 85.88 91 GLY A C 1
ATOM 737 O O . GLY A 1 91 ? -2.818 13.466 -1.661 1.00 85.88 91 GLY A O 1
ATOM 738 N N . PHE A 1 92 ? -4.642 12.941 -0.450 1.00 89.50 92 PHE A N 1
ATOM 739 C CA . PHE A 1 92 ? -3.977 12.095 0.534 1.00 89.50 92 PHE A CA 1
ATOM 740 C C . PHE A 1 92 ? -4.814 10.851 0.813 1.00 89.50 92 PHE A C 1
ATOM 742 O O . PHE A 1 92 ? -6.036 10.899 0.812 1.00 89.50 92 PHE A O 1
ATOM 749 N N . ILE A 1 93 ? -4.145 9.743 1.117 1.00 89.31 93 ILE A N 1
ATOM 750 C CA . ILE A 1 93 ? -4.803 8.554 1.652 1.00 89.31 93 ILE A CA 1
ATOM 751 C C . ILE A 1 93 ? -4.644 8.585 3.163 1.00 89.31 93 ILE A C 1
ATOM 753 O O . ILE A 1 93 ? -3.526 8.486 3.679 1.00 89.31 93 ILE A O 1
ATOM 757 N N . GLY A 1 94 ? -5.761 8.732 3.866 1.00 89.56 94 GLY A N 1
A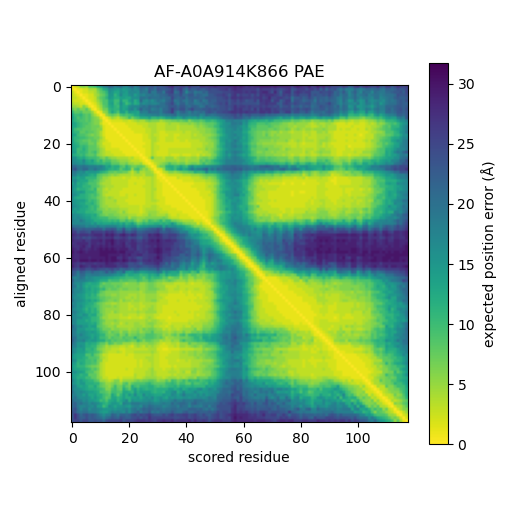TOM 758 C CA . GLY A 1 94 ? -5.815 8.654 5.313 1.00 89.56 94 GLY A CA 1
ATOM 759 C C . GLY A 1 94 ? -6.082 7.238 5.817 1.00 89.56 94 GLY A C 1
ATOM 760 O O . GLY A 1 94 ? -6.406 6.305 5.078 1.00 89.56 94 GLY A O 1
ATOM 761 N N . ARG A 1 95 ? -6.023 7.082 7.141 1.00 87.31 95 ARG A N 1
ATOM 762 C CA . ARG A 1 95 ? -6.389 5.819 7.801 1.00 87.31 95 ARG A CA 1
ATOM 763 C C . ARG A 1 95 ? -7.809 5.362 7.460 1.00 87.31 95 ARG A C 1
ATOM 765 O O . ARG A 1 95 ? -8.011 4.181 7.213 1.00 87.31 95 ARG A O 1
ATOM 772 N N . LYS A 1 96 ? -8.779 6.281 7.445 1.00 87.38 96 LYS A N 1
ATOM 773 C CA . LYS A 1 96 ? -10.190 5.957 7.171 1.00 87.38 96 LYS A CA 1
ATOM 774 C C . LYS A 1 96 ? -10.397 5.419 5.757 1.00 87.38 96 LYS A C 1
ATOM 776 O O . LYS A 1 96 ? -11.178 4.487 5.579 1.00 87.38 96 LYS A O 1
ATOM 781 N N . ASP A 1 97 ? -9.674 5.965 4.783 1.00 88.19 97 ASP A N 1
ATOM 782 C CA . ASP A 1 97 ? -9.726 5.516 3.392 1.00 88.19 97 ASP A CA 1
ATOM 783 C C . ASP A 1 97 ? -9.243 4.071 3.268 1.00 88.19 97 ASP A C 1
ATOM 785 O O . ASP A 1 97 ? -9.922 3.224 2.687 1.00 88.19 97 ASP A O 1
ATOM 789 N N . LEU A 1 98 ? -8.111 3.759 3.907 1.00 85.88 98 LEU A N 1
ATOM 790 C CA . LEU A 1 98 ? -7.567 2.403 3.950 1.00 85.88 98 LEU A CA 1
ATOM 791 C C . LEU A 1 98 ? -8.450 1.444 4.748 1.00 85.88 98 LEU A C 1
ATOM 793 O O . LEU A 1 98 ? -8.665 0.316 4.318 1.00 85.88 98 LEU A O 1
ATOM 797 N N . GLU A 1 99 ? -9.000 1.873 5.884 1.00 88.06 99 GLU A N 1
ATOM 798 C CA . GLU A 1 99 ? -9.942 1.071 6.672 1.00 88.06 99 GLU A CA 1
ATOM 799 C C . GLU A 1 99 ? -11.165 0.681 5.843 1.00 88.06 99 GLU A C 1
ATOM 801 O O . GLU A 1 99 ? -11.533 -0.493 5.791 1.00 88.06 99 GLU A O 1
ATOM 806 N N . ARG A 1 100 ? -11.765 1.647 5.141 1.00 87.19 100 ARG A N 1
ATOM 807 C CA . ARG A 1 100 ? -12.892 1.401 4.239 1.00 87.19 100 ARG A CA 1
ATOM 808 C C . ARG A 1 100 ? -12.495 0.476 3.092 1.00 87.19 100 ARG A C 1
ATOM 810 O O . ARG A 1 100 ? -13.244 -0.446 2.764 1.00 87.19 100 ARG A O 1
ATOM 817 N N . PHE A 1 101 ? -11.327 0.706 2.498 1.00 85.00 101 PHE A N 1
ATOM 818 C CA . PHE A 1 101 ? -10.790 -0.126 1.429 1.00 85.00 101 PHE A CA 1
ATOM 819 C C . PHE A 1 101 ? -10.642 -1.583 1.886 1.00 85.00 101 PHE A C 1
ATOM 821 O O . PHE A 1 101 ? -11.188 -2.481 1.243 1.00 85.00 101 PHE A O 1
ATOM 828 N N . PHE A 1 102 ? -9.981 -1.827 3.020 1.00 84.06 102 PHE A N 1
ATOM 829 C CA . PHE A 1 102 ? -9.784 -3.174 3.553 1.00 84.06 102 PHE A CA 1
ATOM 830 C C . PHE A 1 102 ? -11.094 -3.835 3.978 1.00 84.06 102 PHE A C 1
ATOM 832 O O . PHE A 1 102 ? -11.272 -5.017 3.698 1.00 84.06 102 PHE A O 1
ATOM 839 N N . ALA A 1 103 ? -12.029 -3.095 4.582 1.00 84.50 103 ALA A N 1
ATOM 840 C CA . ALA A 1 103 ? -13.345 -3.625 4.938 1.00 84.50 103 ALA A CA 1
ATOM 841 C C . ALA A 1 103 ? -14.110 -4.110 3.695 1.00 84.50 103 ALA A C 1
ATOM 843 O O . ALA A 1 103 ? -14.566 -5.249 3.654 1.00 84.50 103 ALA A O 1
ATOM 844 N N . THR A 1 104 ? -14.147 -3.287 2.643 1.00 81.38 104 THR A N 1
ATOM 845 C CA . THR A 1 104 ? -14.835 -3.614 1.381 1.00 81.38 104 THR A CA 1
ATOM 846 C C . THR A 1 104 ? -14.233 -4.855 0.712 1.00 81.38 104 THR A C 1
ATOM 848 O O . THR A 1 104 ? -14.950 -5.722 0.214 1.00 81.38 104 THR A O 1
ATOM 851 N N . HIS A 1 105 ? -12.903 -4.978 0.709 1.00 73.50 105 HIS A N 1
ATOM 852 C CA . HIS A 1 105 ? -12.228 -6.128 0.099 1.00 73.50 105 HIS A CA 1
ATOM 853 C C . HIS A 1 105 ? -12.346 -7.395 0.950 1.00 73.50 105 HIS A C 1
ATOM 855 O O . HIS A 1 105 ? -12.452 -8.490 0.400 1.00 73.50 105 HIS A O 1
ATOM 861 N N . GLN A 1 106 ? -12.372 -7.268 2.277 1.00 69.88 106 GLN A N 1
ATOM 862 C CA . GLN A 1 106 ? -12.607 -8.396 3.172 1.00 69.88 106 GLN A CA 1
ATOM 863 C C . GLN A 1 106 ? -14.029 -8.949 2.996 1.00 69.88 106 GLN A C 1
ATOM 865 O O . GLN A 1 106 ? -14.197 -10.163 2.896 1.00 69.88 106 GLN A O 1
ATOM 870 N N . GLU A 1 107 ? -15.034 -8.081 2.860 1.00 62.97 107 GLU A N 1
ATOM 871 C CA . GLU A 1 107 ? -16.410 -8.476 2.530 1.00 62.97 107 GLU A CA 1
ATOM 872 C C . GLU A 1 107 ? -16.508 -9.158 1.158 1.00 62.97 107 GLU A C 1
ATOM 874 O O . GLU A 1 107 ? -17.191 -10.176 1.025 1.00 62.97 107 GLU A O 1
ATOM 879 N N . ALA A 1 108 ? -15.789 -8.662 0.145 1.00 60.00 108 ALA A N 1
ATOM 880 C CA . ALA A 1 108 ? -15.751 -9.288 -1.177 1.00 60.00 108 ALA A CA 1
ATOM 881 C C . ALA A 1 108 ? -15.135 -10.700 -1.136 1.00 60.00 108 ALA A C 1
ATOM 883 O O . ALA A 1 108 ? -15.679 -11.630 -1.733 1.00 60.00 108 ALA A O 1
ATOM 884 N N . ILE A 1 109 ? -14.040 -10.889 -0.390 1.00 60.47 109 ILE A N 1
ATOM 885 C CA . ILE A 1 109 ? -13.397 -12.201 -0.204 1.00 60.47 109 ILE A CA 1
ATOM 886 C C . ILE A 1 109 ? -14.315 -13.158 0.571 1.00 60.47 109 ILE A C 1
ATOM 888 O O . ILE A 1 109 ? -14.435 -14.329 0.199 1.00 60.47 109 ILE A O 1
ATOM 892 N N . MET A 1 110 ? -15.000 -12.675 1.613 1.00 57.62 110 MET A N 1
ATOM 893 C CA . MET A 1 110 ? -15.985 -13.485 2.338 1.00 57.62 110 MET A CA 1
ATOM 894 C C . MET A 1 110 ? -17.152 -13.884 1.426 1.00 57.62 110 MET A C 1
ATOM 896 O O . MET A 1 110 ? -17.498 -15.054 1.344 1.00 57.62 110 MET A O 1
ATOM 900 N N . THR A 1 111 ? -17.720 -12.950 0.665 1.00 58.19 111 THR A N 1
ATOM 901 C CA . THR A 1 111 ? -18.862 -13.226 -0.224 1.00 58.19 111 THR A CA 1
ATOM 902 C C . THR A 1 111 ? -18.524 -14.264 -1.295 1.00 58.19 111 THR A C 1
ATOM 904 O O . THR A 1 111 ? -19.304 -15.186 -1.533 1.00 58.19 111 THR A O 1
ATOM 907 N N . LEU A 1 112 ? -17.341 -14.160 -1.907 1.00 53.16 112 LEU A N 1
ATOM 908 C CA . LEU A 1 112 ? -16.881 -15.138 -2.892 1.00 53.16 112 LEU A CA 1
ATOM 909 C C . LEU A 1 112 ? -16.643 -16.510 -2.253 1.00 53.16 112 LEU A C 1
ATOM 911 O O . LEU A 1 112 ? -17.075 -17.515 -2.804 1.00 53.16 112 LEU A O 1
ATOM 915 N N . SER A 1 113 ? -16.030 -16.573 -1.069 1.00 57.44 113 SER A N 1
ATOM 916 C CA . SER A 1 113 ? -15.824 -17.855 -0.377 1.00 57.44 113 SER A CA 1
ATOM 917 C C . SER A 1 113 ? -17.136 -18.539 0.024 1.00 57.44 113 SER A C 1
ATOM 919 O O . SER A 1 113 ? -17.210 -19.760 -0.055 1.00 57.44 113 SER A O 1
ATOM 921 N N . TYR A 1 114 ? -18.201 -17.793 0.337 1.00 53.03 114 TYR A N 1
ATOM 922 C CA . TYR A 1 114 ? -19.532 -18.376 0.553 1.00 53.03 114 TYR A CA 1
ATOM 923 C C . TYR A 1 114 ? -20.211 -18.865 -0.738 1.00 53.03 114 TYR A C 1
ATOM 925 O O . TYR A 1 114 ? -20.931 -19.859 -0.693 1.00 53.03 114 TYR A O 1
ATOM 933 N N . GLN A 1 115 ? -19.973 -18.231 -1.894 1.00 53.72 115 GLN A N 1
ATOM 934 C CA . GLN A 1 115 ? -20.539 -18.684 -3.177 1.00 53.72 115 GLN A CA 1
ATOM 935 C C . GLN A 1 115 ? -19.892 -19.961 -3.732 1.00 53.72 115 GLN A C 1
ATOM 937 O O . GLN A 1 115 ? -20.521 -20.646 -4.529 1.00 53.72 115 GLN A O 1
ATOM 942 N N . PHE A 1 116 ? -18.665 -20.294 -3.323 1.00 48.19 116 PHE A N 1
ATOM 943 C CA . PHE A 1 116 ? -17.973 -21.519 -3.753 1.00 48.19 116 PHE A CA 1
ATOM 944 C C . PHE A 1 116 ? -18.131 -22.699 -2.775 1.00 48.19 116 PHE A C 1
ATOM 946 O O . PHE A 1 116 ? -17.564 -23.764 -3.013 1.00 48.19 116 PHE A O 1
ATOM 953 N N . VAL A 1 117 ? -18.882 -22.522 -1.681 1.00 48.47 117 VAL A N 1
ATOM 954 C CA . VAL A 1 117 ? -19.133 -23.550 -0.648 1.00 48.47 117 VAL A CA 1
ATOM 955 C C . VAL A 1 117 ? -20.602 -24.028 -0.641 1.00 48.47 117 VAL A C 1
ATOM 957 O O . VAL A 1 117 ? -20.950 -24.915 0.138 1.00 48.47 117 VAL A O 1
ATOM 960 N N . LEU A 1 118 ? -21.455 -23.505 -1.533 1.00 43.06 118 LEU A N 1
ATOM 961 C CA . LEU A 1 118 ? -22.841 -23.955 -1.748 1.00 43.06 118 LEU A CA 1
ATOM 962 C C . LEU A 1 118 ? -23.017 -24.660 -3.095 1.00 43.06 118 LEU A C 1
ATOM 964 O O . LEU A 1 118 ? -22.487 -24.144 -4.103 1.00 43.06 118 LEU A O 1
#

Sequence (118 aa):
DFMESLAMIQNNTPKSNAEWTIRLINPRSLDRVTFEEFHDFVKSIFLLVGGDNNPPVDPIPLEPIMDKRTAICIKKRAYFIFNQMDTENCGFIGRKDLERFFATHQEAIMTLSYQFVL

pLDDT: mean 72.89, std 15.71, range [40.59, 91.19]